Protein AF-A0A965PP12-F1 (afdb_monomer)

Solvent-accessible surface area (backbone atoms only — not comparable to full-atom values): 5700 Å² total; per-residue (Å²): 143,78,86,82,80,79,83,72,70,80,76,78,79,64,73,88,73,61,82,73,59,84,86,61,81,65,83,70,54,42,100,85,72,46,82,79,47,73,75,64,49,52,73,37,68,68,52,40,51,54,52,46,56,54,51,52,61,63,66,70,53,86,82,81,48,68,42,76,43,100,87,76,46,76,45,77,47,81,86,64,85,129

Secondary structure (DSSP, 8-state):
--------------TTS-S-STTS-S----TTS----HHHHTTSHHHHHHHHHHHHHHHTS----EEEPTTS-EEE--SS--

Mean predicted aligned error: 14.04 Å

Nearest PDB structures (foldseek):
  8apa-assembly1_I1  TM=3.828E-01  e=1.143E+00  Trypanosoma brucei brucei
  7cyz-assembly2_B  TM=3.452E-01  e=5.346E+00  Homo sapiens

Radius of gyration: 20.45 Å; Cα contacts (8 Å, |Δi|>4): 33; chains: 1; bounding box: 53×28×51 Å

Structure (mmCIF, N/CA/C/O backbone):
data_AF-A0A965PP12-F1
#
_entry.id   AF-A0A965PP12-F1
#
loop_
_atom_site.group_PDB
_atom_site.id
_atom_site.type_symbol
_atom_site.label_atom_id
_atom_site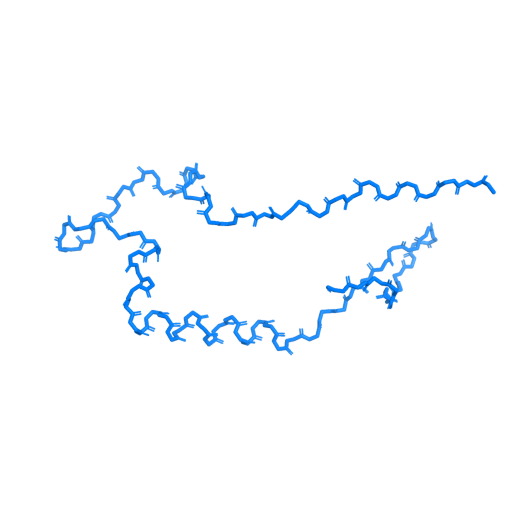.label_alt_id
_atom_site.label_comp_id
_atom_site.label_asym_id
_atom_site.label_entity_id
_atom_site.label_seq_id
_atom_site.pdbx_PDB_ins_code
_atom_site.Cartn_x
_atom_site.Cartn_y
_atom_site.Cartn_z
_atom_site.occupancy
_atom_site.B_iso_or_equiv
_atom_site.auth_seq_id
_atom_site.auth_comp_id
_atom_site.auth_asym_id
_atom_site.auth_atom_id
_atom_site.pdbx_PDB_model_num
ATOM 1 N N . MET A 1 1 ? -36.128 16.855 23.556 1.00 40.44 1 MET A N 1
ATOM 2 C CA . MET A 1 1 ? -36.134 17.568 22.267 1.00 40.44 1 MET A CA 1
ATOM 3 C C . MET A 1 1 ? -34.965 18.534 22.258 1.00 40.44 1 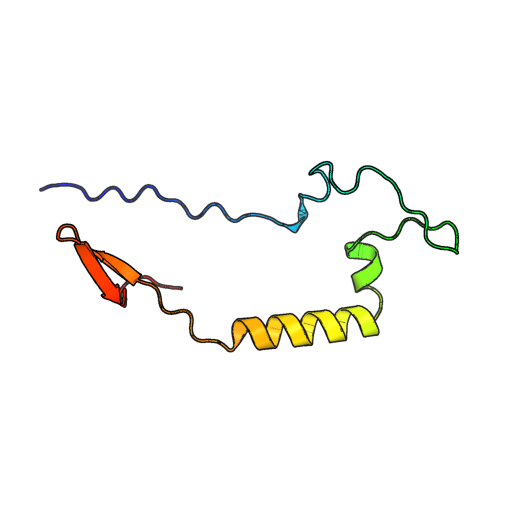MET A C 1
ATOM 5 O O . MET A 1 1 ? -35.102 19.643 22.742 1.00 40.44 1 MET A O 1
ATOM 9 N N . THR A 1 2 ? -33.816 18.063 21.786 1.00 38.41 2 THR A N 1
ATOM 10 C CA . THR A 1 2 ? -32.719 18.883 21.261 1.00 38.41 2 THR A CA 1
ATOM 11 C C . THR A 1 2 ? -31.969 17.965 20.307 1.00 38.41 2 THR A C 1
ATOM 13 O O . THR A 1 2 ? -31.295 17.027 20.726 1.00 38.41 2 THR A O 1
ATOM 16 N N . GLU A 1 3 ? -32.245 18.166 19.020 1.00 39.25 3 GLU A N 1
ATOM 17 C CA . GLU A 1 3 ? -31.526 17.593 17.886 1.00 39.25 3 GLU A CA 1
ATOM 18 C C . GLU A 1 3 ? -30.014 17.623 18.118 1.00 39.25 3 GLU A C 1
ATOM 20 O O . GLU A 1 3 ? -29.432 18.672 18.386 1.00 39.25 3 GLU A O 1
ATOM 25 N N . TYR A 1 4 ? -29.384 16.461 17.973 1.00 51.31 4 TYR A N 1
ATOM 26 C CA . TYR A 1 4 ? -27.955 16.333 17.727 1.00 51.31 4 TYR A CA 1
ATOM 27 C C . TYR A 1 4 ? -27.800 16.080 16.225 1.00 51.31 4 TYR A C 1
ATOM 29 O O . TYR A 1 4 ? -27.709 14.941 15.775 1.00 51.31 4 TYR A O 1
ATOM 37 N N . ALA A 1 5 ? -27.868 17.161 15.449 1.00 48.84 5 ALA A N 1
ATOM 38 C CA . ALA A 1 5 ? -27.496 17.167 14.042 1.00 48.84 5 ALA A CA 1
ATOM 39 C C . ALA A 1 5 ? -25.964 17.064 13.957 1.00 48.84 5 ALA A C 1
ATOM 41 O O . ALA A 1 5 ? -25.244 18.055 14.082 1.00 48.84 5 ALA A O 1
ATOM 42 N N . ASP A 1 6 ? -25.453 15.838 13.846 1.00 58.56 6 ASP A N 1
ATOM 43 C CA . ASP A 1 6 ? -24.041 15.572 13.569 1.00 58.56 6 ASP A CA 1
ATOM 44 C C . ASP A 1 6 ? -23.821 15.566 12.049 1.00 58.56 6 ASP A C 1
ATOM 46 O O . ASP A 1 6 ? -23.674 14.526 11.416 1.00 58.56 6 ASP A O 1
ATOM 50 N N . ASP A 1 7 ? -23.800 16.760 11.449 1.00 54.22 7 ASP A N 1
ATOM 51 C CA . ASP A 1 7 ? -23.545 16.983 10.014 1.00 54.22 7 ASP A CA 1
ATOM 52 C C . ASP A 1 7 ? -22.051 16.867 9.646 1.00 54.22 7 ASP A C 1
ATOM 54 O O . ASP A 1 7 ? -21.552 17.468 8.688 1.00 54.22 7 ASP A O 1
ATOM 58 N N . ARG A 1 8 ? -21.275 16.092 10.407 1.00 58.69 8 ARG A N 1
ATOM 59 C CA . ARG A 1 8 ? -19.847 15.863 10.151 1.00 58.69 8 ARG A CA 1
ATOM 60 C C . ARG A 1 8 ? -19.702 14.669 9.219 1.00 58.69 8 ARG A C 1
ATOM 62 O O . ARG A 1 8 ? -19.084 13.665 9.558 1.00 58.69 8 ARG A O 1
ATOM 69 N N . GLY A 1 9 ? -20.268 14.810 8.019 1.00 49.53 9 GLY A N 1
ATOM 70 C CA . GLY A 1 9 ? -20.052 13.882 6.918 1.00 49.53 9 GLY A CA 1
ATOM 71 C C . GLY A 1 9 ? -18.555 13.651 6.747 1.00 49.53 9 GLY A C 1
ATOM 72 O O . GLY A 1 9 ? -17.798 14.591 6.485 1.00 49.53 9 GLY A O 1
ATOM 73 N N . PHE A 1 10 ? -18.122 12.407 6.953 1.00 54.84 10 PHE A N 1
ATOM 74 C CA . PHE A 1 10 ? -16.752 11.987 6.708 1.00 54.84 10 PHE A CA 1
ATOM 75 C C . PHE A 1 10 ? -16.422 12.308 5.252 1.00 54.84 10 PHE A C 1
ATOM 77 O O . PHE A 1 10 ? -16.853 11.617 4.330 1.00 54.84 10 PHE A O 1
ATOM 84 N N . ARG A 1 11 ? -15.685 13.401 5.031 1.00 57.38 11 ARG A N 1
ATOM 85 C CA . ARG A 1 11 ? -15.144 13.706 3.712 1.00 57.38 11 ARG A CA 1
ATOM 86 C C . ARG A 1 11 ? -14.099 12.644 3.436 1.00 57.38 11 ARG A C 1
ATOM 88 O O . ARG A 1 11 ? -13.008 12.689 3.998 1.00 57.38 11 ARG A O 1
ATOM 95 N N . MET A 1 12 ? -14.474 11.664 2.622 1.00 48.97 12 MET A N 1
ATOM 96 C CA . MET A 1 12 ? -13.549 10.688 2.074 1.00 48.97 12 MET A CA 1
ATOM 97 C C . MET A 1 12 ? -12.483 11.474 1.307 1.00 48.97 12 MET A C 1
ATOM 99 O O . MET A 1 12 ? -12.752 12.023 0.241 1.00 48.97 12 MET A O 1
ATOM 103 N N . ILE A 1 13 ? -11.301 11.617 1.913 1.00 61.62 13 ILE A N 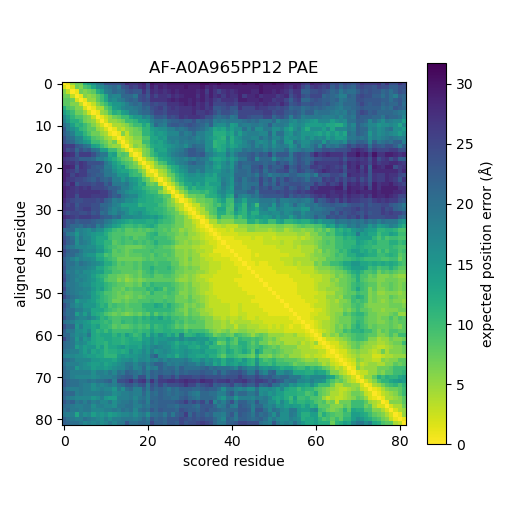1
ATOM 104 C CA . ILE A 1 13 ? -10.139 12.221 1.266 1.00 61.62 13 ILE A CA 1
ATOM 105 C C . ILE A 1 13 ? -9.695 11.208 0.219 1.00 61.62 13 ILE A C 1
ATOM 107 O O . ILE A 1 13 ? -9.024 10.224 0.534 1.00 61.62 13 ILE A O 1
ATOM 111 N N . ASP A 1 14 ? -10.142 11.411 -1.018 1.00 56.16 14 ASP A N 1
ATOM 112 C CA . ASP A 1 14 ? -9.704 10.594 -2.136 1.00 56.16 14 ASP A CA 1
ATOM 113 C C . ASP A 1 14 ? -8.273 10.984 -2.514 1.00 56.16 14 ASP A C 1
ATOM 115 O O . ASP A 1 14 ? -8.020 11.913 -3.282 1.00 56.16 14 ASP A O 1
ATOM 119 N N . LEU A 1 15 ? -7.317 10.255 -1.940 1.00 58.94 15 LEU A N 1
ATOM 120 C CA . LEU A 1 15 ? -5.893 10.393 -2.242 1.00 58.94 15 LEU A CA 1
ATOM 121 C C . LEU A 1 15 ? -5.548 9.949 -3.675 1.00 58.94 15 LEU A C 1
ATOM 123 O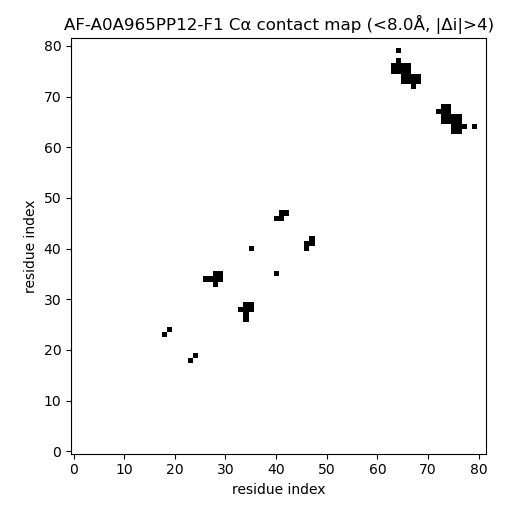 O . LEU A 1 15 ? -4.410 10.132 -4.097 1.00 58.94 15 LEU A O 1
ATOM 127 N N . ARG A 1 16 ? -6.497 9.381 -4.438 1.00 56.03 16 ARG A N 1
ATOM 128 C CA . ARG A 1 16 ? -6.279 8.97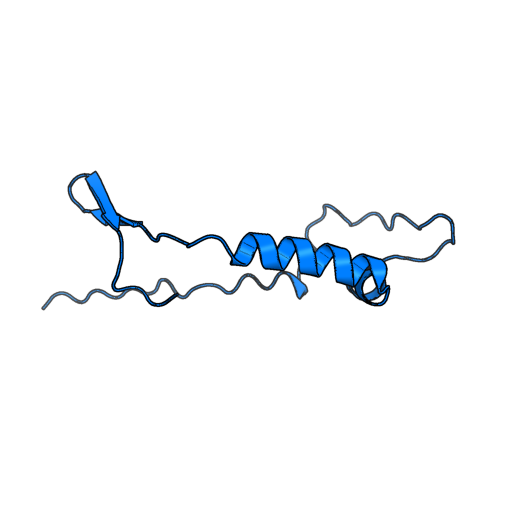2 -5.836 1.00 56.03 16 ARG A CA 1
ATOM 129 C C . ARG A 1 16 ? -6.310 10.144 -6.819 1.00 56.03 16 ARG A C 1
ATOM 131 O O . ARG A 1 16 ? -5.796 10.009 -7.922 1.00 56.03 16 ARG A O 1
ATOM 138 N N . GLY A 1 17 ? -6.902 11.279 -6.434 1.00 48.00 17 GLY A N 1
ATOM 139 C CA . GLY A 1 17 ? -7.003 12.477 -7.279 1.00 48.00 17 GLY A CA 1
ATOM 140 C C . GLY A 1 17 ? -5.941 13.548 -7.012 1.00 48.00 17 GLY A C 1
ATOM 141 O O . GLY A 1 17 ? -5.799 14.469 -7.812 1.00 48.00 17 GLY A O 1
ATOM 142 N N . SER A 1 18 ? -5.184 13.442 -5.914 1.00 52.59 18 SER A N 1
ATOM 143 C CA . SER A 1 18 ? -4.299 14.514 -5.437 1.00 52.59 18 SER A CA 1
ATOM 144 C C . SER A 1 18 ? -2.817 14.235 -5.698 1.00 52.59 18 SER A C 1
ATOM 146 O O . SER A 1 18 ? -1.985 14.226 -4.799 1.00 52.59 18 SER A O 1
ATOM 148 N N . TYR A 1 19 ? -2.470 14.047 -6.971 1.00 53.25 19 TYR A N 1
ATOM 149 C CA . TYR A 1 19 ? -1.132 14.391 -7.478 1.00 53.25 19 TYR A CA 1
ATOM 150 C C . TYR A 1 19 ? -1.124 15.804 -8.094 1.00 53.25 19 TYR A C 1
ATOM 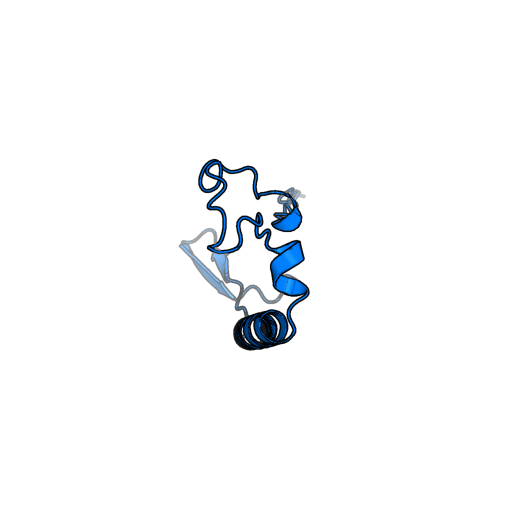152 O O . TYR A 1 19 ? -0.310 16.100 -8.963 1.00 53.25 19 TYR A O 1
ATOM 160 N N . GLY A 1 20 ? -2.070 16.655 -7.676 1.00 49.97 20 GLY A N 1
ATOM 161 C CA . GLY A 1 20 ? -2.213 18.058 -8.078 1.00 49.97 20 GLY A CA 1
ATOM 162 C C . GLY A 1 20 ? -1.915 19.063 -6.960 1.00 49.97 20 GLY A C 1
ATOM 163 O O . GLY A 1 20 ? -2.105 20.257 -7.161 1.00 49.97 20 GLY A O 1
ATOM 164 N N . ASP A 1 21 ? -1.443 18.608 -5.797 1.00 54.16 21 ASP A N 1
ATOM 165 C CA . ASP A 1 21 ? -0.886 19.493 -4.774 1.00 54.16 21 ASP A CA 1
ATOM 166 C C . ASP A 1 21 ? 0.571 19.769 -5.172 1.00 54.16 21 ASP A C 1
ATOM 168 O O . ASP A 1 21 ? 1.336 18.814 -5.298 1.00 54.16 21 ASP A O 1
ATOM 172 N N . GLY A 1 22 ? 0.945 21.034 -5.412 1.00 49.38 22 GLY A N 1
ATOM 173 C CA . GLY A 1 22 ? 2.194 21.536 -6.040 1.00 49.38 22 GLY A CA 1
ATOM 174 C C . GLY A 1 22 ? 3.561 21.089 -5.477 1.00 49.38 22 GLY A C 1
ATOM 175 O O . GLY A 1 22 ? 4.587 21.713 -5.713 1.00 49.38 22 GLY A O 1
ATOM 176 N N . TRP A 1 23 ? 3.631 19.980 -4.749 1.00 52.09 23 TRP A N 1
ATOM 177 C CA . TRP A 1 23 ? 4.861 19.296 -4.358 1.00 52.09 23 TRP A CA 1
ATOM 178 C C . TRP A 1 23 ? 5.501 18.488 -5.503 1.00 52.09 23 TRP A C 1
ATOM 180 O O . TRP A 1 23 ? 6.690 18.187 -5.429 1.00 52.09 23 TRP A O 1
ATOM 190 N N . ASN A 1 24 ? 4.744 18.127 -6.554 1.00 53.12 24 ASN A N 1
ATOM 191 C CA . ASN A 1 24 ? 5.209 17.272 -7.665 1.00 53.12 24 ASN A CA 1
ATOM 192 C C . ASN A 1 24 ? 4.964 17.867 -9.068 1.00 53.12 24 ASN A C 1
ATOM 194 O O . ASN A 1 24 ? 4.750 17.152 -10.046 1.00 53.12 24 ASN A O 1
ATOM 198 N N . GLU A 1 25 ? 5.014 19.190 -9.200 1.00 54.66 25 GLU A N 1
ATOM 199 C CA . GLU A 1 25 ? 4.957 19.861 -10.508 1.00 54.66 25 GLU A CA 1
ATOM 200 C C . GLU A 1 25 ? 6.293 19.848 -11.272 1.00 54.66 25 GLU A C 1
ATOM 202 O O . GLU A 1 25 ? 6.389 20.315 -12.406 1.00 54.66 25 GLU A O 1
ATOM 207 N N . SER A 1 26 ? 7.314 19.195 -10.711 1.00 56.72 26 SER A N 1
ATOM 208 C CA . SER A 1 26 ? 8.514 18.811 -11.449 1.00 56.72 26 SER A CA 1
ATOM 209 C C . SER A 1 26 ? 8.392 17.368 -11.936 1.00 56.72 26 SER A C 1
ATOM 211 O O . SER A 1 26 ? 8.378 16.451 -11.116 1.00 56.72 26 SER A O 1
ATOM 213 N N . PRO A 1 27 ? 8.364 17.111 -13.256 1.00 54.69 27 PRO A N 1
ATOM 214 C CA . PRO A 1 27 ? 8.463 15.758 -13.764 1.00 54.69 27 PRO A CA 1
ATOM 215 C C . PRO A 1 27 ? 9.901 15.304 -13.554 1.00 54.69 27 PRO A C 1
ATOM 217 O O . PRO A 1 27 ? 10.743 15.469 -14.437 1.00 54.69 27 PRO A O 1
ATOM 220 N N . SER A 1 28 ? 10.202 14.759 -12.377 1.00 59.41 28 SER A N 1
ATOM 221 C CA . SER A 1 28 ? 11.487 14.113 -12.153 1.00 59.41 28 SER A CA 1
ATOM 222 C C . SER A 1 28 ? 11.511 12.873 -13.042 1.00 59.41 28 SER A C 1
ATOM 224 O O . SER A 1 28 ? 10.912 11.835 -12.755 1.00 59.41 28 SER A O 1
ATOM 226 N N . ARG A 1 29 ? 12.084 13.051 -14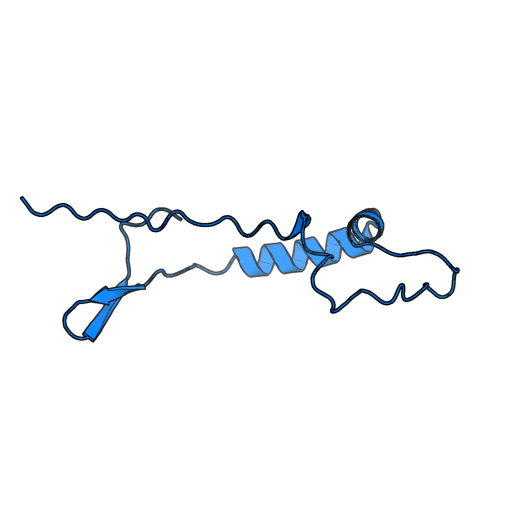.233 1.00 58.06 29 ARG A N 1
ATOM 227 C CA . ARG A 1 29 ? 12.252 12.016 -15.242 1.00 58.06 29 ARG A CA 1
ATOM 228 C C . ARG A 1 29 ? 13.179 10.979 -14.621 1.00 58.06 29 ARG A C 1
ATOM 230 O O . ARG A 1 29 ? 14.290 11.324 -14.225 1.00 58.06 29 ARG A O 1
ATOM 237 N N . GLY A 1 30 ? 12.738 9.724 -14.525 1.00 62.75 30 GLY A N 1
ATOM 238 C CA . GLY A 1 30 ? 13.635 8.656 -14.088 1.00 62.75 30 GLY A CA 1
ATOM 239 C C . GLY A 1 30 ? 14.857 8.573 -15.018 1.00 62.75 30 GLY A C 1
ATOM 240 O O . GLY A 1 30 ? 14.793 9.078 -16.141 1.00 62.75 30 GLY A O 1
ATOM 241 N N . PRO A 1 31 ? 15.955 7.910 -14.622 1.00 61.69 31 PRO A N 1
ATOM 242 C CA . PRO A 1 31 ? 17.157 7.779 -15.456 1.00 61.69 31 PRO A CA 1
ATOM 243 C C . PRO A 1 31 ? 16.893 7.199 -16.863 1.00 61.69 31 PRO A C 1
ATOM 245 O O . PRO A 1 31 ? 17.667 7.442 -17.781 1.00 61.69 31 PRO A O 1
ATOM 248 N N . ALA A 1 32 ? 15.765 6.505 -17.063 1.00 67.56 32 ALA A N 1
ATOM 249 C CA . ALA A 1 32 ? 15.284 6.012 -18.357 1.00 67.56 32 ALA A CA 1
ATOM 250 C C . ALA A 1 32 ? 14.463 7.031 -19.190 1.00 67.56 32 ALA A C 1
ATOM 252 O O . ALA A 1 32 ? 13.937 6.688 -20.245 1.00 67.56 32 ALA A O 1
ATOM 253 N N . GLY A 1 33 ? 14.284 8.272 -18.731 1.00 69.75 33 GLY A N 1
ATOM 254 C CA . GLY A 1 33 ? 13.496 9.292 -19.431 1.00 69.75 33 GLY A CA 1
ATOM 255 C C . GLY A 1 33 ? 11.971 9.093 -19.364 1.00 69.75 33 GLY A C 1
ATOM 256 O O . GLY A 1 33 ? 11.224 9.771 -20.075 1.00 69.75 33 GLY A O 1
ATOM 257 N N . VAL A 1 34 ? 11.484 8.203 -18.501 1.00 72.88 34 VAL A N 1
ATOM 258 C CA . VAL A 1 34 ? 10.050 7.917 -18.341 1.00 72.88 34 VAL A CA 1
ATOM 259 C C . VAL A 1 34 ? 9.498 8.655 -17.119 1.00 72.88 34 VAL A C 1
ATOM 261 O O . VAL A 1 34 ? 10.170 8.757 -16.089 1.00 72.88 34 VAL A O 1
ATOM 264 N N . ARG A 1 35 ? 8.280 9.202 -17.243 1.00 70.69 35 ARG A N 1
ATOM 265 C CA . ARG A 1 35 ? 7.524 9.745 -16.106 1.00 70.69 35 ARG A CA 1
ATOM 266 C C . ARG A 1 35 ? 6.981 8.577 -15.289 1.00 70.69 35 ARG A C 1
ATOM 268 O O . ARG A 1 35 ? 6.238 7.764 -15.826 1.00 70.69 35 ARG A O 1
ATOM 275 N N . ILE A 1 36 ? 7.351 8.511 -14.016 1.00 71.38 36 ILE A N 1
ATOM 276 C CA . ILE A 1 36 ? 6.896 7.462 -13.103 1.00 71.38 36 ILE A CA 1
ATOM 277 C C . ILE A 1 36 ? 5.781 8.063 -12.252 1.00 71.38 36 ILE A C 1
ATOM 279 O O . ILE A 1 36 ? 6.039 8.931 -11.421 1.00 71.38 36 ILE A O 1
ATOM 283 N N . THR A 1 37 ? 4.545 7.630 -12.490 1.00 80.00 37 THR A N 1
ATOM 284 C CA . THR A 1 37 ? 3.402 7.942 -11.623 1.00 80.00 37 THR A CA 1
ATOM 285 C C . THR A 1 37 ? 3.138 6.784 -10.662 1.00 80.00 37 THR A C 1
ATOM 287 O O . THR A 1 37 ? 3.544 5.650 -10.941 1.00 80.00 37 THR A O 1
ATOM 290 N N . PRO A 1 38 ? 2.443 7.007 -9.544 1.00 80.88 38 PRO A N 1
ATOM 291 C CA . PRO A 1 38 ? 2.176 5.929 -8.591 1.00 80.88 38 PRO A CA 1
ATOM 292 C C . PRO A 1 38 ? 1.317 4.798 -9.162 1.00 80.88 38 PRO A C 1
ATOM 294 O O . PRO A 1 38 ? 1.543 3.637 -8.824 1.00 80.88 38 PRO A O 1
ATOM 297 N N . GLU A 1 39 ? 0.444 5.089 -10.126 1.00 82.25 39 GLU A N 1
ATOM 298 C CA . GLU A 1 39 ? -0.300 4.075 -10.883 1.00 82.25 39 GLU A CA 1
ATOM 299 C C . GLU A 1 39 ? 0.648 3.182 -11.693 1.00 82.25 39 GLU A C 1
ATOM 301 O O . GLU A 1 39 ? 0.485 1.961 -11.709 1.00 82.25 39 GLU A O 1
ATOM 306 N N . THR A 1 40 ? 1.665 3.775 -12.333 1.00 83.81 40 THR A N 1
ATOM 307 C CA . THR A 1 40 ? 2.687 3.018 -13.078 1.00 83.81 40 THR A CA 1
ATOM 308 C C . THR A 1 40 ? 3.644 2.263 -12.154 1.00 83.81 40 THR A C 1
ATOM 310 O O . THR A 1 40 ? 4.057 1.153 -12.481 1.00 83.81 40 THR A O 1
ATOM 313 N N . ALA A 1 41 ? 3.955 2.810 -10.976 1.00 84.12 41 ALA A N 1
ATOM 314 C CA . ALA A 1 41 ? 4.813 2.160 -9.990 1.00 84.12 41 ALA A CA 1
ATOM 315 C C . ALA A 1 41 ? 4.155 0.902 -9.395 1.00 84.12 41 ALA A C 1
ATOM 317 O O . ALA A 1 41 ? 4.832 -0.104 -9.189 1.00 84.12 41 ALA A O 1
ATOM 318 N N . LEU A 1 42 ? 2.835 0.924 -9.180 1.00 89.19 42 LEU A N 1
ATOM 319 C CA . LEU A 1 42 ? 2.073 -0.214 -8.651 1.00 89.19 42 LEU A CA 1
ATOM 320 C C . LEU A 1 42 ? 1.967 -1.409 -9.613 1.00 89.19 42 LEU A C 1
ATOM 322 O O . LEU A 1 42 ? 1.675 -2.513 -9.159 1.00 89.19 42 LEU A O 1
ATOM 326 N N . GLN A 1 43 ? 2.235 -1.226 -10.911 1.00 89.69 43 GLN A N 1
ATOM 327 C CA . GLN A 1 43 ? 2.316 -2.342 -11.867 1.00 89.69 43 GLN A CA 1
ATOM 328 C C . GLN A 1 43 ? 3.553 -3.228 -11.629 1.00 89.69 43 GLN A C 1
ATOM 330 O O . GLN A 1 43 ? 3.615 -4.355 -12.118 1.00 89.69 43 GLN A O 1
ATOM 335 N N . CYS A 1 44 ? 4.543 -2.744 -10.871 1.00 92.19 44 CYS A N 1
ATOM 336 C CA . CYS A 1 44 ? 5.705 -3.526 -10.473 1.00 92.19 44 CYS A CA 1
ATOM 337 C C . CYS A 1 44 ? 5.388 -4.383 -9.237 1.00 92.19 44 CYS A C 1
ATOM 339 O O . CYS A 1 44 ? 4.996 -3.868 -8.186 1.00 92.19 44 CYS A O 1
ATOM 341 N N . SER A 1 45 ? 5.610 -5.697 -9.333 1.00 94.94 45 SER A N 1
ATOM 342 C CA . SER A 1 45 ? 5.272 -6.653 -8.267 1.00 94.94 45 SER A CA 1
ATOM 343 C C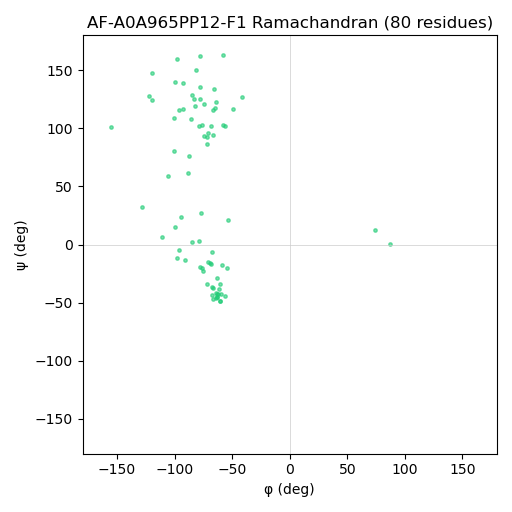 . SER A 1 45 ? 6.007 -6.385 -6.951 1.00 94.94 45 SER A C 1
ATOM 345 O O . SER A 1 45 ? 5.434 -6.576 -5.879 1.00 94.94 45 SER A O 1
ATOM 347 N N . THR A 1 46 ? 7.248 -5.899 -7.013 1.00 95.31 46 THR A N 1
ATOM 348 C CA . THR A 1 46 ? 8.049 -5.577 -5.824 1.00 95.31 46 THR A CA 1
ATOM 349 C C . THR A 1 46 ? 7.475 -4.384 -5.063 1.00 95.31 46 THR A C 1
ATOM 351 O O . THR A 1 46 ? 7.331 -4.442 -3.844 1.00 95.31 46 THR A O 1
ATOM 354 N N . VAL A 1 47 ? 7.075 -3.328 -5.777 1.00 93.69 47 VAL A N 1
ATOM 355 C CA . VAL A 1 47 ? 6.444 -2.137 -5.191 1.00 93.69 47 VAL A CA 1
ATOM 356 C C . VAL A 1 47 ? 5.109 -2.510 -4.557 1.00 93.69 47 VAL A C 1
ATOM 358 O O . VAL A 1 47 ? 4.846 -2.143 -3.413 1.00 93.69 47 VAL A O 1
ATOM 361 N N . LEU A 1 48 ? 4.294 -3.294 -5.266 1.00 94.12 48 LEU A N 1
ATOM 362 C CA . LEU A 1 48 ? 3.007 -3.759 -4.761 1.00 94.12 48 LEU A CA 1
ATOM 363 C C . LEU A 1 48 ? 3.159 -4.578 -3.470 1.00 94.12 48 LEU A C 1
ATOM 365 O O . LEU A 1 48 ? 2.387 -4.380 -2.533 1.00 94.12 48 LEU A O 1
ATOM 369 N N . ALA A 1 49 ? 4.154 -5.466 -3.398 1.00 95.69 49 ALA A N 1
ATOM 370 C CA . ALA A 1 49 ? 4.428 -6.258 -2.200 1.00 95.69 49 ALA A CA 1
ATOM 371 C C . ALA A 1 49 ? 4.829 -5.379 -1.001 1.00 95.69 49 ALA A C 1
ATOM 373 O O . ALA A 1 49 ? 4.281 -5.546 0.088 1.00 95.69 49 ALA A O 1
ATOM 374 N N . CYS A 1 50 ? 5.720 -4.403 -1.201 1.00 94.81 50 CYS A N 1
ATOM 375 C CA . CYS A 1 50 ? 6.135 -3.480 -0.141 1.00 94.81 50 CYS A CA 1
ATOM 376 C C . CYS A 1 50 ? 4.970 -2.624 0.375 1.00 94.81 50 CYS A C 1
ATOM 378 O O . CYS A 1 50 ? 4.793 -2.479 1.583 1.00 94.81 50 CYS A O 1
ATOM 380 N N . VAL A 1 51 ? 4.156 -2.076 -0.531 1.00 94.81 51 VAL A N 1
ATOM 381 C CA . VAL A 1 51 ? 2.997 -1.252 -0.157 1.00 94.81 51 VAL A CA 1
ATOM 382 C C . VAL A 1 51 ? 1.966 -2.079 0.611 1.00 94.81 51 VAL A C 1
ATOM 384 O O . VAL A 1 51 ? 1.444 -1.604 1.617 1.00 94.81 51 VAL A O 1
ATOM 387 N N . ARG A 1 52 ? 1.708 -3.324 0.187 1.00 93.56 52 ARG A N 1
ATOM 388 C CA . ARG A 1 52 ? 0.806 -4.244 0.898 1.00 93.56 52 ARG A CA 1
ATOM 389 C C . ARG A 1 52 ? 1.286 -4.532 2.313 1.00 93.56 52 ARG A C 1
ATOM 391 O O . ARG A 1 52 ? 0.508 -4.357 3.240 1.00 93.56 52 ARG A O 1
ATOM 398 N N . LEU A 1 53 ? 2.565 -4.867 2.485 1.00 95.00 53 LEU A N 1
ATOM 399 C CA . LEU A 1 53 ? 3.147 -5.127 3.805 1.00 95.00 53 LEU A CA 1
ATOM 400 C C . LEU A 1 53 ? 2.961 -3.937 4.763 1.00 95.00 53 LEU A C 1
ATOM 402 O O . LEU A 1 53 ? 2.590 -4.115 5.922 1.00 95.00 53 LEU A O 1
ATOM 406 N N . ILE A 1 54 ? 3.207 -2.715 4.283 1.00 93.81 54 ILE A N 1
ATOM 407 C CA . ILE A 1 54 ? 3.044 -1.500 5.092 1.00 93.81 54 ILE A CA 1
ATOM 408 C C . ILE A 1 54 ? 1.566 -1.282 5.435 1.00 93.81 54 ILE A C 1
ATOM 410 O O . ILE A 1 54 ? 1.235 -1.038 6.595 1.00 93.81 54 ILE A O 1
ATOM 414 N N . ALA A 1 55 ? 0.678 -1.393 4.446 1.00 93.44 55 ALA A N 1
ATOM 415 C CA . ALA A 1 55 ? -0.754 -1.189 4.635 1.00 93.44 55 ALA A CA 1
ATOM 416 C C . ALA A 1 55 ? -1.364 -2.212 5.609 1.00 93.44 55 ALA A C 1
ATOM 418 O O . ALA A 1 55 ? -2.139 -1.834 6.488 1.00 93.44 55 ALA A O 1
ATOM 419 N N . GLU A 1 56 ? -0.972 -3.481 5.497 1.00 93.12 56 GLU A N 1
ATOM 420 C CA . GLU A 1 56 ? -1.393 -4.555 6.401 1.00 93.12 56 GLU A CA 1
ATOM 421 C C . GLU A 1 56 ? -0.966 -4.255 7.839 1.00 93.12 56 GLU A C 1
ATOM 423 O O . GLU A 1 56 ? -1.808 -4.248 8.741 1.00 93.12 56 GLU A O 1
ATOM 428 N N . ASN A 1 57 ? 0.302 -3.888 8.047 1.00 93.38 57 ASN A N 1
ATOM 429 C CA . ASN A 1 57 ? 0.810 -3.523 9.369 1.00 93.38 57 ASN A CA 1
ATOM 430 C C . ASN A 1 57 ? 0.093 -2.303 9.966 1.00 93.38 57 ASN A C 1
ATOM 432 O O . ASN A 1 57 ? -0.189 -2.287 11.163 1.00 93.38 57 ASN A O 1
ATOM 436 N N . CYS A 1 58 ? -0.243 -1.294 9.158 1.00 89.25 58 CYS A N 1
ATOM 437 C CA . CYS A 1 58 ? -1.019 -0.145 9.625 1.00 89.25 58 CYS A CA 1
ATOM 438 C C . CYS A 1 58 ? -2.452 -0.532 10.020 1.00 89.25 58 CYS A C 1
ATOM 440 O O . CYS A 1 58 ? -2.979 0.001 10.995 1.00 89.25 58 CYS A O 1
ATOM 442 N N . SER A 1 59 ? -3.073 -1.461 9.287 1.00 87.12 59 SER A N 1
ATOM 443 C CA . SER A 1 59 ? -4.447 -1.913 9.547 1.00 87.12 59 SER A CA 1
ATOM 444 C C . SER A 1 59 ? -4.577 -2.851 10.751 1.00 87.12 59 SER A C 1
ATOM 446 O O . SER A 1 59 ? -5.647 -2.939 11.348 1.00 87.12 59 SER A O 1
ATOM 448 N N . ALA A 1 60 ? -3.494 -3.531 11.135 1.00 87.50 60 ALA A N 1
ATOM 449 C CA . ALA A 1 60 ? -3.494 -4.484 12.241 1.00 87.50 60 ALA A CA 1
ATOM 450 C C . ALA A 1 60 ? -3.617 -3.822 13.629 1.00 87.50 60 ALA A C 1
ATOM 452 O O . ALA A 1 60 ? -3.882 -4.503 14.621 1.00 87.50 60 ALA A O 1
ATOM 453 N N . ILE A 1 61 ? -3.410 -2.504 13.727 1.00 86.81 61 ILE A N 1
ATOM 454 C CA . ILE A 1 61 ? -3.434 -1.781 15.000 1.00 86.81 61 ILE A CA 1
ATOM 455 C C . ILE A 1 61 ? -4.884 -1.406 15.349 1.00 86.81 61 ILE A C 1
ATOM 457 O O . ILE A 1 61 ? -5.562 -0.778 14.533 1.00 86.81 61 ILE A O 1
ATOM 461 N N . PRO A 1 62 ? -5.377 -1.719 16.565 1.00 83.69 62 PRO A N 1
ATOM 462 C CA . PRO A 1 62 ? -6.729 -1.348 16.961 1.00 83.69 62 PRO A CA 1
ATOM 463 C C . PRO A 1 62 ? -6.873 0.177 17.044 1.00 83.69 62 PRO A C 1
ATOM 465 O O . PRO A 1 62 ? -6.241 0.844 17.867 1.00 83.69 62 PRO A O 1
ATOM 468 N N . LEU A 1 63 ? -7.750 0.733 16.208 1.00 78.88 63 LEU A N 1
ATOM 469 C CA . LEU A 1 63 ? -8.083 2.154 16.221 1.00 78.88 63 LEU A CA 1
ATOM 470 C C . LEU A 1 63 ? -9.064 2.445 17.362 1.00 78.88 63 LEU A C 1
ATOM 472 O O . LEU A 1 63 ? -10.260 2.174 17.279 1.00 78.88 63 LEU A O 1
ATOM 476 N N . HIS A 1 64 ? -8.554 3.002 18.460 1.00 81.06 64 HIS A N 1
ATOM 477 C CA . HIS A 1 64 ? -9.386 3.454 19.573 1.00 81.06 64 HIS A CA 1
ATOM 478 C C . HIS A 1 64 ? -9.882 4.884 19.336 1.00 81.06 64 HIS A C 1
ATOM 480 O O . HIS A 1 64 ? -9.117 5.843 19.460 1.00 81.06 64 HIS A O 1
ATOM 486 N N . LEU A 1 65 ? -11.176 5.035 19.046 1.00 79.25 65 LEU A N 1
ATOM 487 C CA . LEU A 1 65 ? -11.822 6.342 18.945 1.00 79.25 65 LEU A CA 1
ATOM 488 C C . LEU A 1 65 ? -12.114 6.905 20.343 1.00 79.25 65 LEU A C 1
ATOM 490 O O . LEU A 1 65 ? -12.597 6.201 21.231 1.00 79.25 65 LEU A O 1
ATOM 494 N N . TYR A 1 66 ? -11.829 8.192 20.542 1.00 80.25 66 TYR A N 1
ATOM 495 C CA . TYR A 1 66 ? -12.097 8.897 21.797 1.00 80.25 66 TYR A CA 1
ATOM 496 C C . TYR A 1 66 ? -13.003 10.099 21.549 1.00 80.25 66 TYR A C 1
ATOM 498 O O . TYR A 1 66 ? -12.681 10.963 20.731 1.00 80.25 66 TYR A O 1
ATOM 506 N N . ARG A 1 67 ? -14.096 10.201 22.310 1.00 76.81 67 ARG A N 1
ATOM 507 C CA . ARG A 1 67 ? -14.973 11.378 22.322 1.00 76.81 67 ARG A CA 1
ATOM 508 C C . ARG A 1 67 ? -14.530 12.333 23.429 1.00 76.81 67 ARG A C 1
ATOM 510 O O . ARG A 1 67 ? -14.162 11.916 24.528 1.00 76.81 67 ARG A O 1
ATOM 517 N N . ARG A 1 68 ? -14.536 13.632 23.126 1.00 77.88 68 ARG A N 1
ATOM 518 C CA . ARG A 1 68 ? -14.356 14.698 24.122 1.00 77.88 68 ARG A CA 1
ATOM 519 C C . ARG A 1 68 ? -15.671 14.873 24.881 1.00 77.88 68 ARG A C 1
ATOM 521 O O . ARG A 1 68 ? -16.699 15.091 24.248 1.00 77.88 68 ARG A O 1
ATOM 528 N N . LEU A 1 69 ? -15.636 14.781 26.207 1.00 77.06 69 LEU A N 1
ATOM 529 C CA . LEU A 1 69 ? -16.788 15.106 27.042 1.00 77.06 69 LEU A CA 1
ATOM 530 C C . LEU A 1 69 ? -16.878 16.622 27.255 1.00 77.06 69 LEU A C 1
ATOM 532 O O . LEU A 1 69 ? -15.841 17.288 27.325 1.00 77.06 69 LEU A O 1
ATOM 536 N N . PRO A 1 70 ? -18.094 17.164 27.444 1.00 69.81 70 PRO A N 1
ATOM 537 C CA . PRO A 1 70 ? -18.308 18.586 27.726 1.00 69.81 70 PRO A CA 1
ATOM 538 C C . PRO A 1 70 ? -17.600 19.081 29.001 1.00 69.81 70 PRO A C 1
ATOM 540 O O . PRO A 1 70 ? -17.376 20.274 29.150 1.00 69.81 70 PRO A O 1
ATOM 543 N N . GLN A 1 71 ? -17.192 18.177 29.896 1.00 68.44 71 GLN A N 1
ATOM 544 C CA . GLN A 1 71 ? -16.501 18.485 31.155 1.00 68.44 71 GLN A CA 1
ATOM 545 C C . GLN A 1 71 ? -14.968 18.293 31.076 1.00 68.44 71 GLN A C 1
ATOM 547 O O . GLN A 1 71 ? -14.297 18.216 32.098 1.00 68.44 71 GLN A O 1
ATOM 552 N N . GLY A 1 72 ? -14.390 18.190 29.872 1.00 73.25 72 GLY A N 1
ATOM 553 C CA . GLY A 1 72 ? -12.932 18.114 29.669 1.00 73.25 72 GLY A CA 1
ATOM 554 C C . GLY A 1 72 ? -12.325 16.705 29.732 1.00 73.25 72 GLY A C 1
ATOM 555 O O . GLY A 1 72 ? -11.123 16.542 29.522 1.00 73.25 72 GLY A O 1
ATOM 556 N N . GLY A 1 73 ? -13.143 15.673 29.959 1.00 73.25 73 GLY A N 1
ATOM 557 C CA . GLY A 1 73 ? -12.730 14.267 29.910 1.00 73.25 73 GLY A CA 1
ATOM 558 C C . GLY A 1 73 ? -12.599 13.706 28.486 1.00 73.25 73 GLY A C 1
ATOM 559 O O . GLY A 1 73 ? -13.136 14.256 27.520 1.00 73.25 73 GLY A O 1
ATOM 560 N N . LYS A 1 74 ? -11.895 12.577 28.348 1.00 75.81 74 LYS A N 1
ATOM 561 C CA . LYS A 1 74 ? -11.860 11.763 27.122 1.00 75.81 74 LYS A CA 1
ATOM 562 C C . LYS A 1 74 ? -12.382 10.368 27.454 1.00 75.81 74 LYS A C 1
ATOM 564 O O . LYS A 1 74 ? -11.816 9.715 28.324 1.00 75.81 74 LYS A O 1
ATOM 569 N N . GLU A 1 75 ? -13.400 9.902 26.746 1.00 77.19 75 GLU A N 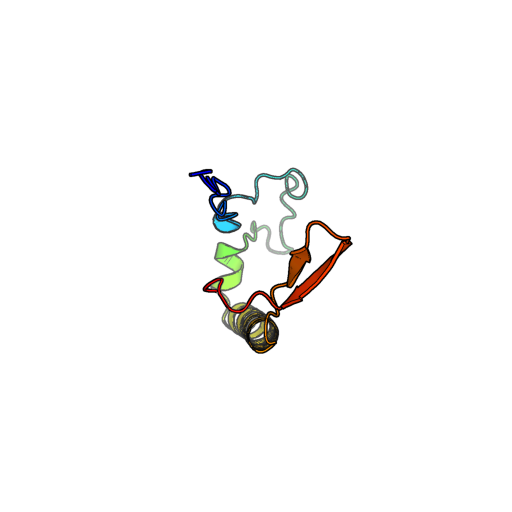1
ATOM 570 C CA . GLU A 1 75 ? -13.944 8.547 26.906 1.00 77.19 75 GLU A CA 1
ATOM 571 C C . GLU A 1 75 ? -13.823 7.771 25.596 1.00 77.19 75 GLU A C 1
ATOM 573 O O . GLU A 1 75 ? -13.862 8.357 24.510 1.00 77.19 75 GLU A O 1
ATOM 578 N N . ARG A 1 76 ? -13.629 6.451 25.700 1.00 73.50 76 ARG A N 1
ATOM 579 C CA . ARG A 1 76 ? -13.583 5.559 24.537 1.00 73.50 76 ARG A CA 1
ATOM 580 C C . ARG A 1 76 ? -14.967 5.516 23.895 1.00 73.50 76 ARG A C 1
ATOM 582 O O . ARG A 1 76 ? -15.910 5.026 24.507 1.00 73.50 76 ARG A O 1
ATOM 589 N N . ALA A 1 77 ? -15.069 6.000 22.663 1.00 70.25 77 ALA A N 1
ATOM 590 C CA . ALA A 1 77 ? -16.300 5.949 21.891 1.00 70.25 77 ALA A CA 1
ATOM 591 C C . ALA A 1 77 ? -16.490 4.517 21.370 1.00 70.25 77 ALA A C 1
ATOM 593 O O . ALA A 1 77 ? -15.797 4.102 20.444 1.00 70.25 77 ALA A O 1
ATOM 594 N N . ARG A 1 78 ? -17.381 3.750 22.009 1.00 67.19 78 ARG A N 1
ATOM 595 C CA . ARG A 1 78 ? -17.730 2.373 21.606 1.00 67.19 78 ARG A CA 1
ATOM 596 C C . ARG A 1 78 ? -18.907 2.317 20.629 1.00 67.19 78 ARG A C 1
ATOM 598 O O . ARG A 1 78 ? -19.123 1.284 20.012 1.00 67.19 78 ARG A O 1
ATOM 605 N N . ASP A 1 79 ? -19.628 3.427 20.491 1.00 71.25 79 ASP A N 1
ATOM 606 C CA . ASP A 1 79 ? -20.901 3.503 19.763 1.00 71.25 79 ASP A CA 1
ATOM 607 C C . ASP A 1 79 ? -20.730 3.988 18.315 1.00 71.25 79 ASP A C 1
ATOM 609 O O . ASP A 1 79 ? -21.699 4.065 17.566 1.00 71.25 79 ASP A O 1
ATOM 613 N N . VAL A 1 80 ? -19.507 4.368 17.930 1.00 65.06 80 VAL A N 1
ATOM 614 C CA . VAL A 1 80 ? -19.196 4.825 16.572 1.00 65.06 80 VAL A CA 1
ATOM 615 C C . VAL A 1 80 ? -18.723 3.613 15.765 1.00 65.06 80 VAL A C 1
ATOM 617 O O . VAL A 1 80 ? -17.697 3.035 16.135 1.00 65.06 80 VAL A O 1
ATOM 620 N N . PRO A 1 81 ? -19.438 3.208 14.698 1.00 59.28 81 PRO A N 1
ATOM 621 C CA . PRO A 1 81 ? -18.935 2.188 13.789 1.00 59.28 81 PRO A CA 1
ATOM 622 C C . PRO A 1 81 ? -17.699 2.727 13.050 1.00 59.28 81 PRO A C 1
ATOM 624 O O . PRO A 1 81 ? -17.698 3.879 12.611 1.00 59.28 81 PRO A O 1
ATOM 627 N N . LEU A 1 82 ? -16.645 1.905 12.976 1.00 58.66 82 LEU A N 1
ATOM 628 C CA . LEU A 1 82 ? -15.457 2.139 12.144 1.00 58.66 82 LEU A CA 1
ATOM 629 C C . LEU A 1 82 ? -15.772 1.901 10.664 1.00 58.66 82 LEU A C 1
ATOM 631 O O . LEU A 1 82 ? -16.539 0.951 10.383 1.00 58.66 82 LEU A O 1
#

Sequence (82 aa):
MTEYADDRGFRMIDLRGSYGDGWNESPSRGPAGVRITPETALQCSTVLACVRLIAENCSAIPLHLYRRLPQGGKERARDVPL

Foldseek 3Di:
DDDPPPVPPPPPPPPVPPPPPPPPPDQPQPPVRDRDDVVNVCVDPVSVVVVVVVVVVVVVDDDFDWDQDPVRDIDGPPPDDD

pLDDT: mean 70.76, std 16.29, range [38.41, 95.69]